Protein AF-B4QDC9-F1 (afdb_monomer_lite)

Secondary structure (DSSP, 8-state):
-HHHHHHHHHHHHHHT--HHHHHHHHHHHHHHHHHH--HHHHHHHHHHHHH-S-HHHHHHHHHHHHH-HHHHHHHHTTHHHHHHHHHTTT-HHHHHHHHHHHHHTT-HHHHHHHHHHHHHHHHHTT-HHHHHHHHHHHHHTT-PPPHHHHHHHHHHHHHHS----SSS-----PPPPP-PPP-

pLDDT: mean 87.15, std 17.13, range [37.38, 98.5]

Organism: Drosophila simulans (NCBI:txid7240)

Structure (mmCIF, N/CA/C/O backbone):
data_AF-B4QDC9-F1
#
_entry.id   AF-B4QDC9-F1
#
loop_
_atom_site.group_PDB
_atom_site.id
_atom_site.type_symbol
_atom_site.label_atom_id
_atom_site.label_alt_id
_atom_site.label_comp_id
_atom_site.label_asym_id
_atom_site.label_entity_id
_atom_site.label_seq_id
_atom_site.pdbx_PDB_ins_code
_atom_site.Cartn_x
_atom_site.Cartn_y
_atom_site.Cartn_z
_atom_site.occupancy
_atom_site.B_iso_or_equiv
_atom_site.auth_seq_id
_atom_site.auth_comp_id
_atom_site.auth_asym_id
_atom_site.auth_atom_id
_atom_site.pdbx_PDB_model_num
ATOM 1 N N . MET A 1 1 ? -0.112 -13.241 23.078 1.00 61.62 1 MET A N 1
ATOM 2 C CA . MET A 1 1 ? -1.441 -13.879 22.950 1.00 61.62 1 MET A CA 1
ATOM 3 C C . MET A 1 1 ? -2.531 -12.883 22.563 1.00 61.62 1 MET A C 1
ATOM 5 O O . MET A 1 1 ? -3.035 -13.017 21.460 1.00 61.62 1 MET A O 1
ATOM 9 N N . ALA A 1 2 ? -2.840 -11.860 23.373 1.00 73.00 2 ALA A N 1
ATOM 10 C CA . ALA A 1 2 ? -3.956 -10.931 23.105 1.00 73.00 2 ALA A CA 1
ATOM 11 C C . ALA A 1 2 ? -3.891 -10.218 21.736 1.00 73.00 2 ALA A C 1
ATOM 13 O O . ALA A 1 2 ? -4.863 -10.207 20.990 1.00 73.00 2 ALA A O 1
ATOM 14 N N . ARG A 1 3 ? -2.713 -9.708 21.350 1.00 79.25 3 ARG A N 1
ATOM 15 C CA . ARG A 1 3 ? -2.493 -9.056 20.045 1.00 79.25 3 ARG A CA 1
ATOM 16 C C . ARG A 1 3 ? -2.729 -9.971 18.839 1.00 79.25 3 ARG A C 1
ATOM 18 O O . ARG A 1 3 ? -3.220 -9.517 17.812 1.00 79.25 3 ARG A O 1
ATOM 25 N N . THR A 1 4 ? -2.367 -11.248 18.955 1.00 78.19 4 THR A N 1
ATOM 26 C CA . THR A 1 4 ? -2.586 -12.238 17.891 1.00 78.19 4 THR A CA 1
ATOM 27 C C . THR A 1 4 ? -4.067 -12.570 17.777 1.00 78.19 4 THR A C 1
ATOM 29 O O . THR A 1 4 ? -4.597 -12.535 16.676 1.00 78.19 4 THR A O 1
ATOM 32 N N . ALA A 1 5 ? -4.738 -12.794 18.911 1.00 77.50 5 ALA A N 1
ATOM 33 C CA . ALA A 1 5 ? -6.174 -13.052 18.942 1.00 77.50 5 ALA A CA 1
ATOM 34 C C . ALA A 1 5 ? -6.974 -11.886 18.338 1.00 77.50 5 ALA A C 1
ATOM 36 O O . ALA A 1 5 ? -7.816 -12.110 17.478 1.00 77.50 5 ALA A O 1
ATOM 37 N N . PHE A 1 6 ? -6.654 -10.639 18.702 1.00 81.38 6 PHE A N 1
ATOM 38 C CA . PHE A 1 6 ? -7.339 -9.468 18.148 1.00 81.38 6 PHE A CA 1
ATOM 39 C C . PHE A 1 6 ? -7.155 -9.337 16.631 1.00 81.38 6 PHE A C 1
ATOM 41 O O . PHE A 1 6 ? -8.097 -8.996 15.918 1.00 81.38 6 PHE A O 1
ATOM 48 N N . ARG A 1 7 ? -5.952 -9.635 16.122 1.00 82.00 7 ARG A N 1
ATOM 49 C CA . ARG A 1 7 ? -5.698 -9.652 14.678 1.00 82.00 7 ARG A CA 1
ATOM 50 C C . ARG A 1 7 ? -6.583 -10.679 13.974 1.00 82.00 7 ARG A C 1
ATOM 52 O O . ARG A 1 7 ? -7.225 -10.317 12.997 1.00 82.00 7 ARG A O 1
ATOM 59 N N . THR A 1 8 ? -6.630 -11.911 14.480 1.00 80.75 8 THR A N 1
ATOM 60 C CA . THR A 1 8 ? -7.455 -12.986 13.908 1.00 80.75 8 THR A CA 1
ATOM 61 C C . THR A 1 8 ? -8.936 -12.624 13.936 1.00 80.75 8 THR A C 1
ATOM 63 O O . THR A 1 8 ? -9.600 -12.725 12.914 1.00 80.75 8 THR A O 1
ATOM 66 N N . ILE A 1 9 ? -9.428 -12.090 15.059 1.00 80.19 9 ILE A N 1
ATOM 67 C CA . ILE A 1 9 ? -10.814 -11.618 15.164 1.00 80.19 9 ILE A CA 1
ATOM 68 C C . ILE A 1 9 ? -11.078 -10.529 14.128 1.00 80.19 9 ILE A C 1
ATOM 70 O O . ILE A 1 9 ? -12.074 -10.607 13.422 1.00 80.19 9 ILE A O 1
ATOM 74 N N . SER A 1 10 ? -10.188 -9.543 13.989 1.00 76.19 10 SER A N 1
ATOM 75 C CA . SER A 1 10 ? -10.358 -8.464 13.006 1.00 76.19 10 SER A CA 1
ATOM 76 C C . SER A 1 10 ? -10.432 -9.004 11.575 1.00 76.19 10 SER A C 1
ATOM 78 O O . SER A 1 10 ? -11.280 -8.572 10.802 1.00 76.19 10 SER A O 1
ATOM 80 N N . GLU A 1 11 ? -9.571 -9.964 11.233 1.00 81.38 11 GLU A N 1
ATOM 81 C CA . GLU A 1 11 ? -9.550 -10.629 9.924 1.00 81.38 11 GLU A CA 1
ATOM 82 C C . GLU A 1 11 ? -10.861 -11.374 9.639 1.00 81.38 11 GLU A C 1
ATOM 84 O O . GLU A 1 11 ? -11.482 -11.156 8.599 1.00 81.38 11 GLU A O 1
ATOM 89 N N . GLU A 1 12 ? -11.321 -12.205 10.575 1.00 79.88 12 GLU A N 1
ATOM 90 C CA . GLU A 1 12 ? -12.558 -12.986 10.434 1.00 79.88 12 GLU A CA 1
ATOM 91 C C . GLU A 1 12 ? -13.808 -12.101 10.400 1.00 79.88 12 GLU A C 1
ATOM 93 O O . GLU A 1 12 ? -14.746 -12.349 9.645 1.00 79.88 12 GLU A O 1
ATOM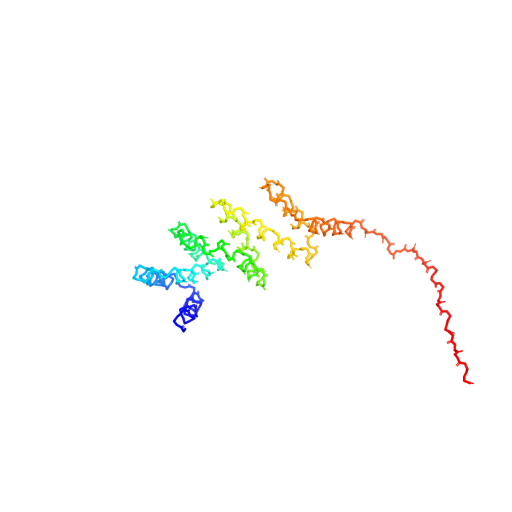 98 N N . THR A 1 13 ? -13.806 -11.043 11.204 1.00 76.81 13 THR A N 1
ATOM 99 C CA . THR A 1 13 ? -14.917 -10.100 11.351 1.00 76.81 13 THR A CA 1
ATOM 100 C C . THR A 1 13 ? -15.113 -9.288 10.073 1.00 76.81 13 THR A C 1
ATOM 102 O O . THR A 1 13 ? -16.231 -9.158 9.577 1.00 76.81 13 THR A O 1
ATOM 105 N N . LEU A 1 14 ? -14.023 -8.799 9.477 1.00 76.06 14 LEU A N 1
ATOM 106 C CA . LEU A 1 14 ? -14.085 -8.029 8.233 1.00 76.06 14 LEU A CA 1
ATOM 107 C C . LEU A 1 14 ? -14.362 -8.910 7.010 1.00 76.06 14 LEU A C 1
ATOM 109 O O . LEU A 1 14 ? -14.988 -8.452 6.055 1.00 76.06 14 LEU A O 1
ATOM 113 N N . ALA A 1 15 ? -14.021 -10.202 7.060 1.00 78.06 15 ALA A N 1
ATOM 114 C CA . ALA A 1 15 ? -14.413 -11.153 6.021 1.00 78.06 15 ALA A CA 1
ATOM 115 C C . ALA A 1 15 ? -15.943 -11.294 5.873 1.00 78.06 15 ALA A C 1
ATOM 117 O O . ALA A 1 15 ? -16.415 -11.663 4.797 1.00 78.06 15 ALA A O 1
ATOM 118 N N . GLN A 1 16 ? -16.725 -10.961 6.910 1.00 74.94 16 GLN A N 1
ATOM 119 C CA . GLN A 1 16 ? -18.193 -10.976 6.860 1.00 74.94 16 GLN A CA 1
ATOM 120 C C . GLN A 1 16 ? -18.789 -9.828 6.029 1.00 74.94 16 GLN A C 1
ATOM 122 O O . GLN A 1 16 ? -19.976 -9.879 5.713 1.00 74.94 16 GLN A O 1
ATOM 127 N N . LYS A 1 17 ? -17.989 -8.811 5.663 1.00 76.38 17 LYS A N 1
ATOM 128 C CA . LYS A 1 17 ? -18.397 -7.667 4.821 1.00 76.38 17 LYS A CA 1
ATOM 129 C C . LYS A 1 17 ? -19.666 -6.960 5.317 1.00 76.38 17 LYS A C 1
ATOM 131 O O . LYS A 1 17 ? -20.533 -6.573 4.536 1.00 76.38 17 LYS A O 1
ATOM 136 N N . SER A 1 18 ? -19.788 -6.816 6.634 1.00 82.69 18 SER A N 1
ATOM 137 C CA . SER A 1 18 ? -20.912 -6.140 7.279 1.00 82.69 18 SER A CA 1
ATOM 138 C C . SER A 1 18 ? -20.461 -4.801 7.851 1.00 82.69 18 SER A C 1
ATOM 140 O O . SER A 1 18 ? -19.572 -4.741 8.700 1.00 82.69 18 SER A O 1
ATOM 142 N N . GLU A 1 19 ? -21.101 -3.721 7.405 1.00 82.12 19 GLU A N 1
ATOM 143 C CA . GLU A 1 19 ? -20.792 -2.364 7.863 1.00 82.12 19 GLU A CA 1
ATOM 144 C C . GLU A 1 19 ? -21.062 -2.194 9.363 1.00 82.12 19 GLU A C 1
ATOM 146 O O . GLU A 1 19 ? -20.229 -1.651 10.082 1.00 82.12 19 GLU A O 1
ATOM 151 N N . ALA A 1 20 ? -22.174 -2.735 9.869 1.00 86.38 20 ALA A N 1
ATOM 152 C CA . ALA A 1 20 ? -22.485 -2.696 11.299 1.00 86.38 20 ALA A CA 1
ATOM 153 C C . ALA A 1 20 ? -21.386 -3.374 12.135 1.00 86.38 20 ALA A C 1
ATOM 155 O O . ALA A 1 20 ? -20.991 -2.883 13.191 1.00 86.38 20 ALA A O 1
ATOM 156 N N . VAL A 1 21 ? -20.856 -4.482 11.621 1.00 85.06 21 VAL A N 1
ATOM 157 C CA . VAL A 1 21 ? -19.787 -5.246 12.261 1.00 85.06 21 VAL A CA 1
ATOM 158 C C . VAL A 1 21 ? -18.459 -4.474 12.235 1.00 85.06 21 VAL A C 1
ATOM 160 O O . VAL A 1 21 ? -17.757 -4.435 13.247 1.00 85.06 21 VAL A O 1
ATOM 163 N N . LEU A 1 22 ? -18.139 -3.796 11.127 1.00 87.56 22 LEU A N 1
ATOM 164 C CA . LEU A 1 22 ? -16.994 -2.884 11.033 1.00 87.56 22 LEU A CA 1
ATOM 165 C C . LEU A 1 22 ? -17.103 -1.734 12.046 1.00 87.56 22 LEU A C 1
ATOM 167 O O . LEU A 1 22 ? -16.130 -1.449 12.745 1.00 87.56 22 LEU A O 1
ATOM 171 N N . VAL A 1 23 ? -18.274 -1.101 12.160 1.00 89.44 23 VAL A N 1
ATOM 172 C CA . VAL A 1 23 ? -18.515 -0.014 13.123 1.00 89.44 23 VAL A CA 1
ATOM 173 C C . VAL A 1 23 ? -18.260 -0.495 14.552 1.00 89.44 23 VAL A C 1
ATOM 175 O O . VAL A 1 23 ? -17.484 0.131 1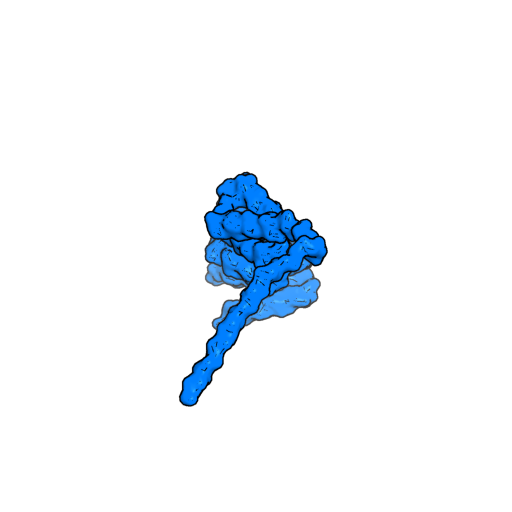5.275 1.00 89.44 23 VAL A O 1
ATOM 178 N N . SER A 1 24 ? -18.818 -1.645 14.942 1.00 90.06 24 SER A N 1
ATOM 179 C CA . SER A 1 24 ? -18.570 -2.221 16.270 1.00 90.06 24 SER A CA 1
ATOM 180 C C . SER A 1 24 ? -17.091 -2.547 16.502 1.00 90.06 24 SER A C 1
ATOM 182 O O . SER A 1 24 ? -16.555 -2.268 17.576 1.00 90.06 24 SER A O 1
ATOM 184 N N . LEU A 1 25 ? -16.392 -3.095 15.502 1.00 90.56 25 LEU A N 1
ATOM 185 C CA . LEU A 1 25 ? -14.962 -3.395 15.612 1.00 90.56 25 LEU A CA 1
ATOM 186 C C . LEU A 1 25 ? -14.121 -2.121 15.792 1.00 90.56 25 LEU A C 1
ATOM 188 O O . LEU A 1 25 ? -13.198 -2.100 16.611 1.00 90.56 25 LEU A O 1
ATOM 192 N N . LEU A 1 26 ? -14.446 -1.051 15.061 1.00 92.88 26 LEU A N 1
ATOM 193 C CA . LEU A 1 26 ? -13.798 0.253 15.198 1.00 92.88 26 LEU A CA 1
ATOM 194 C C . LEU A 1 26 ? -14.013 0.838 16.594 1.00 92.88 26 LEU A C 1
ATOM 196 O O . LEU A 1 26 ? -13.060 1.332 17.196 1.00 92.88 26 LEU A O 1
ATOM 200 N N . GLU A 1 27 ? -15.230 0.770 17.131 1.00 93.81 27 GLU A N 1
ATOM 201 C CA . GLU A 1 27 ? -15.533 1.238 18.487 1.00 93.81 27 GLU A CA 1
ATOM 202 C C . GLU A 1 27 ? -14.720 0.489 19.544 1.00 93.81 27 GLU A C 1
ATOM 204 O O . GLU A 1 27 ? -14.091 1.124 20.394 1.00 93.81 27 GLU A O 1
ATOM 209 N N . VAL A 1 28 ? -14.647 -0.841 19.443 1.00 92.75 28 VAL A N 1
ATOM 210 C CA . VAL A 1 28 ? -13.836 -1.673 20.343 1.00 92.75 28 VAL A CA 1
ATOM 211 C C . VAL A 1 28 ? -12.354 -1.315 20.232 1.00 92.75 28 VAL A C 1
ATOM 213 O O . VAL A 1 28 ? -11.694 -1.094 21.248 1.00 92.75 28 VAL A O 1
ATOM 216 N N . ALA A 1 29 ? -11.817 -1.192 19.015 1.00 94.19 29 ALA A N 1
ATOM 217 C CA . ALA A 1 29 ? -10.417 -0.824 18.810 1.00 94.19 29 ALA A CA 1
ATOM 218 C C . ALA A 1 29 ? -10.093 0.560 19.394 1.00 94.19 29 ALA A C 1
ATOM 220 O O . ALA A 1 29 ? -9.062 0.739 20.050 1.00 94.19 29 ALA A O 1
ATOM 221 N N . ARG A 1 30 ? -10.993 1.533 19.201 1.00 94.50 30 ARG A N 1
ATOM 222 C CA . ARG A 1 30 ? -10.872 2.888 19.754 1.00 94.50 30 ARG A CA 1
ATOM 223 C C . ARG A 1 30 ? -10.951 2.883 21.279 1.00 94.50 30 ARG A C 1
ATOM 225 O O . ARG A 1 30 ? -10.173 3.594 21.910 1.00 94.50 30 ARG A O 1
ATOM 232 N N . ALA A 1 31 ? -11.849 2.098 21.873 1.00 94.38 31 ALA A N 1
ATOM 233 C CA . ALA A 1 31 ? -11.971 1.967 23.323 1.00 94.38 31 ALA A CA 1
ATOM 234 C C . ALA A 1 31 ? -10.689 1.388 23.939 1.00 94.38 31 ALA A C 1
ATOM 236 O O . ALA A 1 31 ? -10.100 2.014 24.820 1.00 94.38 31 ALA A O 1
ATOM 237 N N . ILE A 1 32 ? -10.186 0.277 23.388 1.00 92.88 32 ILE A N 1
ATOM 238 C CA . ILE A 1 32 ? -8.942 -0.357 23.846 1.00 92.88 32 ILE A CA 1
ATOM 239 C C . ILE A 1 32 ? -7.759 0.609 23.721 1.00 92.88 32 ILE A C 1
ATOM 241 O O . ILE A 1 32 ? -6.958 0.734 24.646 1.00 92.88 32 ILE A O 1
ATOM 245 N N . HIS A 1 33 ? -7.646 1.335 22.605 1.00 94.88 33 HIS A N 1
ATOM 246 C CA . HIS A 1 33 ? -6.584 2.325 22.443 1.00 94.88 33 HIS A CA 1
ATOM 247 C C . HIS A 1 33 ? -6.713 3.489 23.440 1.00 94.88 33 HIS A C 1
ATOM 249 O O . HIS A 1 33 ? -5.707 3.943 23.979 1.00 94.88 33 HIS A O 1
ATOM 255 N N . ARG A 1 34 ? -7.925 3.972 23.737 1.00 94.81 34 ARG A N 1
ATOM 256 C CA . ARG A 1 34 ? -8.124 5.045 24.729 1.00 94.81 34 ARG A CA 1
ATOM 257 C C . ARG A 1 34 ? -7.698 4.616 26.129 1.00 94.81 34 ARG A C 1
ATOM 259 O O . ARG A 1 34 ? -7.032 5.401 26.803 1.00 94.81 34 ARG A O 1
ATOM 266 N N . GLU A 1 35 ? -8.064 3.402 26.525 1.00 95.69 35 GLU A N 1
ATOM 267 C CA . GLU A 1 35 ? -7.817 2.862 27.863 1.00 95.69 35 GLU A CA 1
ATOM 268 C C . GLU A 1 35 ? -6.360 2.427 28.059 1.00 95.69 35 GLU A C 1
ATOM 270 O O . GLU A 1 35 ? -5.739 2.759 29.066 1.00 95.69 35 GLU A O 1
ATOM 275 N N . HIS A 1 36 ? -5.778 1.746 27.070 1.00 93.38 36 HIS A N 1
ATOM 276 C CA . HIS A 1 36 ? -4.458 1.121 27.199 1.00 93.38 36 HIS A CA 1
ATOM 277 C C . HIS A 1 36 ? -3.350 1.802 26.394 1.00 93.38 36 HIS A C 1
ATOM 279 O O . HIS A 1 36 ? -2.202 1.364 26.457 1.00 93.38 36 HIS A O 1
ATOM 285 N N . LYS A 1 37 ? -3.671 2.840 25.611 1.00 93.06 37 LYS A N 1
ATOM 286 C CA . LYS A 1 37 ? -2.735 3.523 24.697 1.00 93.06 37 LYS A CA 1
ATOM 287 C C . LYS A 1 37 ? -2.041 2.570 23.715 1.00 93.06 37 LYS A C 1
ATOM 289 O O . LYS A 1 37 ? -0.945 2.844 23.239 1.00 93.06 37 LYS A O 1
ATOM 294 N N . ASP A 1 38 ? -2.686 1.450 23.373 1.00 92.00 38 ASP A N 1
ATOM 295 C CA . ASP A 1 38 ? -2.129 0.469 22.437 1.00 92.00 38 ASP A CA 1
ATOM 296 C C . ASP A 1 38 ? -2.590 0.753 21.001 1.00 92.00 38 ASP A C 1
ATOM 298 O O . ASP A 1 38 ? -3.643 0.291 20.558 1.00 92.00 38 ASP A O 1
ATOM 302 N N . ILE A 1 39 ? -1.797 1.524 20.250 1.00 95.25 39 ILE A N 1
ATOM 303 C CA . ILE A 1 39 ? -2.077 1.836 18.836 1.00 95.25 39 ILE A CA 1
ATOM 304 C C . ILE A 1 39 ? -2.100 0.590 17.936 1.00 95.25 39 ILE A C 1
ATOM 306 O O . ILE A 1 39 ? -2.695 0.599 16.860 1.00 95.25 39 ILE A O 1
ATOM 310 N N . PHE A 1 40 ? -1.494 -0.519 18.373 1.00 92.69 40 PHE A N 1
ATOM 311 C CA . PHE A 1 40 ? -1.441 -1.752 17.591 1.00 92.69 40 PHE A CA 1
ATOM 312 C C . PHE A 1 40 ? -2.835 -2.293 17.243 1.00 92.69 40 PHE A C 1
ATOM 314 O O . PHE A 1 40 ? -3.023 -2.877 16.176 1.00 92.69 40 PHE A O 1
ATOM 321 N N . VAL A 1 41 ? -3.806 -2.103 18.134 1.00 93.31 41 VAL A N 1
ATOM 322 C CA . VAL A 1 41 ? -5.183 -2.582 17.960 1.00 93.31 41 VAL A CA 1
ATOM 323 C C . VAL A 1 41 ? -5.857 -1.830 16.812 1.00 93.31 41 VAL A C 1
ATOM 325 O O . VAL A 1 41 ? -6.394 -2.452 15.897 1.00 93.31 41 VAL A O 1
ATOM 328 N N . VAL A 1 42 ? -5.705 -0.504 16.782 1.00 96.38 42 VAL A N 1
ATOM 329 C CA . VAL A 1 42 ? -6.147 0.342 15.664 1.00 96.38 42 VAL A CA 1
ATOM 330 C C . VAL A 1 42 ? -5.406 -0.022 14.378 1.00 96.38 42 VAL A C 1
ATOM 332 O O . VAL A 1 42 ? -6.032 -0.164 13.333 1.00 96.38 42 VAL A O 1
ATOM 335 N N . ALA A 1 43 ? -4.092 -0.256 14.449 1.00 95.75 43 ALA A N 1
ATOM 336 C CA . ALA A 1 43 ? -3.295 -0.654 13.290 1.00 95.75 43 ALA A CA 1
ATOM 337 C C . ALA A 1 43 ? -3.733 -2.002 12.687 1.00 95.75 43 ALA A C 1
ATOM 339 O O . ALA A 1 43 ? -3.619 -2.197 11.477 1.00 95.75 43 ALA A O 1
ATOM 340 N N . CYS A 1 44 ? -4.239 -2.934 13.505 1.00 93.19 44 CYS A N 1
ATOM 341 C CA . CYS A 1 44 ? -4.789 -4.197 13.013 1.00 93.19 44 CYS A CA 1
ATOM 342 C C . CYS A 1 44 ? -6.053 -3.967 12.189 1.00 93.19 44 CYS A C 1
ATOM 344 O O . CYS A 1 44 ? -6.120 -4.464 11.068 1.00 93.19 44 CYS A O 1
ATOM 346 N N . VAL A 1 45 ? -7.005 -3.189 12.714 1.00 95.06 45 VAL A N 1
ATOM 347 C CA . VAL A 1 45 ? -8.234 -2.850 11.983 1.00 95.06 45 VAL A CA 1
ATOM 348 C C . VAL A 1 45 ? -7.888 -2.077 10.714 1.00 95.06 45 VAL A C 1
ATOM 350 O O . VAL A 1 45 ? -8.287 -2.485 9.628 1.00 95.06 45 VAL A O 1
ATOM 353 N N . TRP A 1 46 ? -7.045 -1.045 10.830 1.00 97.19 46 TRP A N 1
ATOM 354 C CA . TRP A 1 46 ? -6.573 -0.258 9.692 1.00 97.19 46 TRP A CA 1
ATOM 355 C C . TRP A 1 46 ? -5.999 -1.139 8.588 1.00 97.19 46 TRP A C 1
ATOM 357 O O . TRP A 1 46 ? -6.424 -1.017 7.449 1.00 97.19 46 TRP A O 1
ATOM 367 N N . LYS A 1 47 ? -5.077 -2.060 8.904 1.00 95.12 47 LYS A N 1
ATOM 368 C CA . LYS A 1 47 ? -4.427 -2.889 7.880 1.00 95.12 47 LYS A CA 1
ATOM 369 C C . LYS A 1 47 ? -5.438 -3.732 7.102 1.00 95.12 47 LYS A C 1
ATOM 371 O O . LYS A 1 47 ? -5.285 -3.880 5.892 1.00 95.12 47 LYS A O 1
ATOM 376 N N . GLN A 1 48 ? -6.425 -4.307 7.787 1.00 91.88 48 GLN A N 1
ATOM 377 C CA . GLN A 1 48 ? -7.438 -5.133 7.133 1.00 91.88 48 GLN A CA 1
ATOM 378 C C . GLN A 1 48 ? -8.367 -4.287 6.267 1.00 91.88 48 GLN A C 1
ATOM 380 O O . GLN A 1 48 ? -8.567 -4.610 5.100 1.00 91.88 48 GLN A O 1
ATOM 385 N N . CYS A 1 49 ? -8.849 -3.165 6.804 1.00 94.50 49 CYS A N 1
ATOM 386 C CA . CYS A 1 49 ? -9.687 -2.239 6.057 1.00 94.50 49 CYS A CA 1
ATOM 387 C C . CYS A 1 49 ? -8.952 -1.667 4.833 1.00 94.50 49 CYS A C 1
ATOM 389 O O . CYS A 1 49 ? -9.500 -1.591 3.740 1.00 94.50 49 CYS A O 1
ATOM 391 N N . PHE A 1 50 ? -7.674 -1.323 4.997 1.00 96.25 50 PHE A N 1
ATOM 392 C CA . PHE A 1 50 ? -6.837 -0.764 3.942 1.00 96.25 50 PHE A CA 1
ATOM 393 C C . PHE A 1 50 ? -6.584 -1.768 2.813 1.00 96.25 50 PHE A C 1
ATOM 395 O O . PHE A 1 50 ? -6.581 -1.397 1.643 1.00 96.25 50 PHE A O 1
ATOM 402 N N . ALA A 1 51 ? -6.385 -3.044 3.148 1.00 92.69 51 ALA A N 1
ATOM 403 C CA . ALA A 1 51 ? -6.164 -4.104 2.167 1.00 92.69 51 ALA A CA 1
ATOM 404 C C . ALA A 1 51 ? -7.440 -4.532 1.420 1.00 92.69 51 ALA A C 1
ATOM 406 O O . ALA A 1 51 ? -7.337 -5.295 0.461 1.00 92.69 51 ALA A O 1
ATOM 407 N N . SER A 1 52 ? -8.613 -4.097 1.885 1.00 91.50 52 SER A N 1
ATOM 408 C CA . SER A 1 52 ? -9.911 -4.463 1.324 1.00 91.50 52 SER A CA 1
ATOM 409 C C . SER A 1 52 ? -10.203 -3.715 0.022 1.00 91.50 52 SER A C 1
ATOM 411 O O . SER A 1 52 ? -9.786 -2.570 -0.169 1.00 91.50 52 SER A O 1
ATOM 413 N N . ASP A 1 53 ? -10.984 -4.355 -0.845 1.00 89.50 53 ASP A N 1
ATOM 414 C CA . ASP A 1 53 ? -11.532 -3.755 -2.068 1.00 89.50 53 ASP A CA 1
ATOM 415 C C . ASP A 1 53 ? -12.882 -3.057 -1.810 1.00 89.50 53 ASP A C 1
ATOM 417 O O . ASP A 1 53 ? -13.471 -2.462 -2.712 1.00 89.50 53 ASP A O 1
ATOM 421 N N . TRP A 1 54 ? -13.423 -3.157 -0.589 1.00 90.06 54 TRP A N 1
ATOM 422 C CA . TRP A 1 54 ? -14.704 -2.550 -0.232 1.00 90.06 54 TRP A CA 1
ATOM 423 C C . TRP A 1 54 ? -14.562 -1.071 0.116 1.00 90.06 54 TRP A C 1
ATOM 425 O O . TRP A 1 54 ? -13.748 -0.680 0.949 1.00 90.06 54 TRP A O 1
ATOM 435 N N . PHE A 1 55 ? -15.434 -0.250 -0.468 1.00 89.19 55 PHE A N 1
ATOM 436 C CA . PHE A 1 55 ? -15.405 1.201 -0.288 1.00 89.19 55 PHE A CA 1
ATOM 437 C C . PHE A 1 55 ? -15.531 1.633 1.181 1.00 89.19 55 PHE A C 1
ATOM 439 O O . PHE A 1 55 ? -14.766 2.481 1.635 1.00 89.19 55 PHE A O 1
ATOM 446 N N . CYS A 1 56 ? -16.459 1.043 1.946 1.00 90.62 56 CYS A N 1
ATOM 447 C CA . CYS A 1 56 ? -16.654 1.400 3.357 1.00 90.62 56 CYS A CA 1
ATOM 448 C C . CYS A 1 56 ? -15.414 1.085 4.209 1.00 90.62 56 CYS A C 1
ATOM 450 O O . CYS A 1 56 ? -15.050 1.865 5.094 1.00 90.62 56 CYS A O 1
ATOM 452 N N . ASP A 1 57 ? -14.735 -0.020 3.898 1.00 93.00 57 ASP A N 1
ATOM 453 C CA . ASP A 1 57 ? -13.493 -0.413 4.557 1.00 93.00 57 ASP A CA 1
ATOM 454 C C . ASP A 1 57 ? -12.384 0.590 4.226 1.00 93.00 57 ASP A C 1
ATOM 456 O O . ASP A 1 57 ? -11.757 1.142 5.130 1.00 93.00 57 ASP A O 1
ATOM 460 N N . GLN A 1 58 ? -12.185 0.896 2.942 1.00 93.75 58 GLN A N 1
ATOM 461 C CA . GLN A 1 58 ? -11.171 1.853 2.496 1.00 93.75 58 GLN A CA 1
ATOM 462 C C . GLN A 1 58 ? -11.392 3.241 3.104 1.00 93.75 58 GLN A C 1
ATOM 464 O O . GLN A 1 58 ? -10.449 3.839 3.618 1.00 93.75 58 GLN A O 1
ATOM 469 N N . LYS A 1 59 ? -12.642 3.719 3.136 1.00 94.50 59 LYS A N 1
ATOM 470 C CA . LYS A 1 59 ? -13.001 4.986 3.782 1.00 94.50 59 LYS A CA 1
ATOM 471 C C . LYS A 1 59 ? -12.638 4.979 5.268 1.00 94.50 59 LYS A C 1
ATOM 473 O O . LYS A 1 59 ? -11.988 5.904 5.748 1.00 94.50 59 LYS A O 1
ATOM 478 N N . SER A 1 60 ? -12.989 3.909 5.978 1.00 95.50 60 SER A N 1
ATOM 479 C CA . SER A 1 60 ? -12.655 3.755 7.398 1.00 95.50 60 SER A CA 1
ATOM 480 C C . SER A 1 60 ? -11.143 3.693 7.631 1.00 95.50 60 SER A C 1
ATOM 482 O O . SER A 1 60 ? -10.642 4.225 8.621 1.00 95.50 60 SER A O 1
ATOM 484 N N . ALA A 1 61 ? -10.394 3.061 6.723 1.00 96.88 61 ALA A N 1
ATOM 485 C CA . ALA A 1 61 ? -8.939 3.019 6.789 1.00 96.88 61 ALA A CA 1
ATOM 486 C C . ALA A 1 61 ? -8.324 4.416 6.634 1.00 96.88 61 ALA A C 1
ATOM 488 O O . ALA A 1 61 ? -7.440 4.764 7.418 1.00 96.88 61 ALA A O 1
ATOM 489 N N . SER A 1 62 ? -8.806 5.225 5.687 1.00 96.38 62 SER A N 1
ATOM 490 C CA . SER A 1 62 ? -8.361 6.614 5.523 1.00 96.38 62 SER A CA 1
ATOM 491 C C . SER A 1 62 ? -8.667 7.451 6.765 1.00 96.38 62 SER A C 1
ATOM 493 O O . SER A 1 62 ? -7.766 8.085 7.304 1.00 96.38 62 SER A O 1
ATOM 495 N N . GLU A 1 63 ? -9.887 7.359 7.306 1.00 96.62 63 GLU A N 1
ATOM 496 C CA . GLU A 1 63 ? -10.271 8.074 8.533 1.00 96.62 63 GLU A CA 1
ATOM 497 C C . GLU A 1 63 ? -9.383 7.698 9.731 1.00 96.62 63 GLU A C 1
ATOM 499 O O . GLU A 1 63 ? -8.954 8.564 10.496 1.00 96.62 63 GLU A O 1
ATOM 504 N N . LEU A 1 64 ? -9.072 6.407 9.906 1.00 97.12 64 LEU A N 1
ATOM 505 C CA . LEU A 1 64 ? -8.142 5.963 10.948 1.00 97.12 64 LEU A CA 1
ATOM 506 C C . LEU A 1 64 ? -6.732 6.520 10.725 1.00 97.12 64 LEU A C 1
ATOM 508 O O . LEU A 1 64 ? -6.087 6.946 11.685 1.00 97.12 64 LEU A O 1
ATOM 512 N N . PHE A 1 65 ? -6.248 6.495 9.484 1.00 97.62 65 PHE A N 1
ATOM 513 C CA . PHE A 1 65 ? -4.909 6.964 9.142 1.00 97.62 65 PHE A CA 1
ATOM 514 C C . PHE A 1 65 ? -4.753 8.462 9.404 1.00 97.62 65 PHE A C 1
ATOM 516 O O . PHE A 1 65 ? -3.788 8.871 10.045 1.00 97.62 65 PHE A O 1
ATOM 523 N N . GLU A 1 66 ? -5.734 9.268 9.003 1.00 96.62 66 GLU A N 1
ATOM 524 C CA . GLU A 1 66 ? -5.754 10.715 9.232 1.00 96.62 66 GLU A CA 1
ATOM 525 C C . GLU A 1 66 ? -5.860 11.065 10.721 1.00 96.62 66 GLU A C 1
ATOM 527 O O . GLU A 1 66 ? -5.192 11.983 11.198 1.00 96.62 66 GLU A O 1
ATOM 532 N N . HIS A 1 67 ? -6.670 10.317 11.475 1.00 96.62 67 HIS A N 1
ATOM 533 C CA . HIS A 1 67 ? -6.938 10.620 12.878 1.00 96.62 67 HIS A CA 1
ATOM 534 C C . HIS A 1 67 ? -5.754 10.316 13.808 1.00 96.62 67 HIS A C 1
ATOM 536 O O . HIS A 1 67 ? -5.520 11.046 14.773 1.00 96.62 67 HIS A O 1
ATOM 542 N N . TYR A 1 68 ? -5.015 9.231 13.559 1.00 97.00 68 TYR A N 1
ATOM 543 C CA . TYR A 1 68 ? -3.987 8.743 14.479 1.00 97.00 68 TYR A CA 1
ATOM 544 C C . TYR A 1 68 ? -2.571 8.986 13.946 1.00 97.00 68 TYR A C 1
ATOM 546 O O . TYR A 1 68 ? -2.033 8.185 13.184 1.00 97.00 68 TYR A O 1
ATOM 554 N N . LYS A 1 69 ? -1.890 10.027 14.443 1.00 96.50 69 LYS A N 1
ATOM 555 C CA . LYS A 1 69 ? -0.476 10.281 14.100 1.00 96.50 69 LYS A CA 1
ATOM 556 C C . LYS A 1 69 ? 0.444 9.100 14.446 1.00 96.50 69 LYS A C 1
ATOM 558 O O . LYS A 1 69 ? 1.304 8.726 13.657 1.00 96.50 69 LYS A O 1
ATOM 563 N N . GLU A 1 70 ? 0.212 8.450 15.587 1.00 97.00 70 GLU A N 1
ATOM 564 C CA . GLU A 1 70 ? 0.955 7.247 15.994 1.00 97.00 70 GLU A CA 1
ATOM 565 C C . GLU A 1 70 ? 0.798 6.089 14.991 1.00 97.00 70 GLU A C 1
ATOM 567 O O . GLU A 1 70 ? 1.719 5.286 14.814 1.00 97.00 70 GLU A O 1
ATOM 572 N N . LEU A 1 71 ? -0.358 5.998 14.320 1.00 97.81 71 LEU A N 1
ATOM 573 C CA . LEU A 1 71 ? -0.581 5.028 13.251 1.00 97.81 71 LEU A CA 1
ATOM 574 C C . LEU A 1 71 ? 0.244 5.397 12.016 1.00 97.81 71 LEU A C 1
ATOM 576 O O . LEU A 1 71 ? 0.921 4.519 11.486 1.00 97.81 71 LEU A O 1
ATOM 580 N N . GLN A 1 72 ? 0.249 6.669 11.604 1.00 98.12 72 GLN A N 1
ATOM 581 C CA . GLN A 1 72 ? 1.066 7.152 10.479 1.00 98.12 72 GLN A CA 1
ATOM 582 C C . GLN A 1 72 ? 2.549 6.817 10.691 1.00 98.12 72 GLN A C 1
ATOM 584 O O . GLN A 1 72 ? 3.182 6.224 9.820 1.00 98.12 72 GLN A O 1
ATOM 589 N N . GLU A 1 73 ? 3.087 7.093 11.881 1.00 97.44 73 GLU A N 1
ATOM 590 C CA . GLU A 1 73 ? 4.479 6.787 12.246 1.00 97.44 73 GLU A CA 1
ATOM 591 C C . GLU A 1 73 ? 4.760 5.274 12.309 1.00 97.44 73 GLU A C 1
ATOM 593 O O . GLU A 1 73 ? 5.859 4.798 12.004 1.00 97.44 73 GLU A O 1
ATOM 598 N N . LEU A 1 74 ? 3.787 4.470 12.749 1.00 97.25 74 LEU A N 1
ATOM 599 C CA . LEU A 1 74 ? 3.916 3.012 12.776 1.00 97.25 74 LEU A CA 1
ATOM 600 C C . LEU A 1 74 ? 3.907 2.409 11.367 1.00 97.25 74 LEU A C 1
ATOM 602 O O . LEU A 1 74 ? 4.672 1.477 11.103 1.00 97.25 74 LEU A O 1
ATOM 606 N N . VAL A 1 75 ? 3.055 2.923 10.483 1.00 97.81 75 VAL A N 1
ATOM 607 C CA . VAL A 1 75 ? 2.942 2.485 9.089 1.00 97.81 75 VAL A CA 1
ATOM 608 C C . VAL A 1 75 ? 4.173 2.906 8.296 1.00 97.81 75 VAL A C 1
ATOM 610 O O . VAL A 1 75 ? 4.741 2.064 7.606 1.00 97.81 75 VAL A O 1
ATOM 613 N N . GLU A 1 76 ? 4.657 4.137 8.472 1.00 97.81 76 GLU A N 1
ATOM 614 C CA . GLU A 1 76 ? 5.888 4.636 7.848 1.00 97.81 76 GLU A CA 1
ATOM 615 C C . GLU A 1 76 ? 7.092 3.751 8.191 1.00 97.81 76 GLU A C 1
ATOM 617 O O . GLU A 1 76 ? 7.767 3.231 7.302 1.00 97.81 76 GLU A O 1
ATOM 622 N N . ARG A 1 77 ? 7.300 3.455 9.483 1.00 97.38 77 ARG A N 1
ATOM 623 C CA . ARG A 1 77 ? 8.372 2.548 9.943 1.00 97.38 77 ARG A CA 1
ATOM 624 C C . ARG A 1 77 ? 8.270 1.135 9.369 1.00 97.38 77 ARG A C 1
ATOM 626 O O . ARG A 1 77 ? 9.245 0.388 9.398 1.00 97.38 77 ARG A O 1
ATOM 633 N N . ARG A 1 78 ? 7.087 0.732 8.900 1.00 96.56 78 ARG A N 1
ATOM 634 C CA . ARG A 1 78 ? 6.813 -0.595 8.335 1.00 96.56 78 ARG A CA 1
ATOM 635 C C . ARG A 1 78 ? 6.534 -0.562 6.834 1.00 96.56 78 ARG A C 1
ATOM 637 O O . ARG A 1 78 ? 6.141 -1.600 6.300 1.00 96.56 78 ARG A O 1
ATOM 644 N N . ALA A 1 79 ? 6.772 0.563 6.159 1.00 97.25 79 ALA A N 1
ATOM 645 C CA . ALA A 1 79 ? 6.405 0.791 4.764 1.00 97.25 79 ALA A CA 1
ATOM 646 C C . ALA A 1 79 ? 6.850 -0.351 3.844 1.00 97.25 79 ALA A C 1
ATOM 648 O O . ALA A 1 79 ? 6.018 -0.983 3.197 1.00 97.25 79 ALA A O 1
ATOM 649 N N . SER A 1 80 ? 8.137 -0.710 3.874 1.00 97.75 80 SER A N 1
ATOM 650 C CA . SER A 1 80 ? 8.693 -1.761 3.013 1.00 97.75 80 SER A CA 1
ATOM 651 C C . SER A 1 80 ? 8.064 -3.134 3.266 1.00 97.75 80 SER A C 1
ATOM 653 O O . SER A 1 80 ? 7.780 -3.876 2.326 1.00 97.75 80 SER A O 1
ATOM 655 N N . SER A 1 81 ? 7.798 -3.470 4.533 1.00 97.56 81 SER A N 1
ATOM 656 C CA . SER A 1 81 ? 7.168 -4.742 4.911 1.00 97.56 81 SER A CA 1
ATOM 657 C C . SER A 1 81 ? 5.699 -4.788 4.491 1.00 97.56 81 SER A C 1
ATOM 659 O O . SER A 1 81 ? 5.241 -5.817 3.993 1.00 97.56 81 SER A O 1
ATOM 661 N N . LEU A 1 82 ? 4.968 -3.685 4.667 1.00 96.75 82 LEU A N 1
ATOM 662 C CA . LEU A 1 82 ? 3.572 -3.571 4.249 1.00 96.75 82 LEU A CA 1
ATOM 663 C C . LEU A 1 82 ? 3.447 -3.643 2.729 1.00 96.75 82 LEU A C 1
ATOM 665 O O . LEU A 1 82 ? 2.713 -4.500 2.239 1.00 96.75 82 LEU A O 1
ATOM 669 N N . CYS A 1 83 ? 4.226 -2.836 2.007 1.00 98.31 83 CYS A N 1
ATOM 670 C CA . CYS A 1 83 ? 4.280 -2.833 0.548 1.00 98.31 83 CYS A CA 1
ATOM 671 C C . CYS A 1 83 ? 4.575 -4.236 0.003 1.00 98.31 83 CYS A C 1
ATOM 673 O O . CYS A 1 83 ? 3.776 -4.787 -0.752 1.00 98.31 83 CYS A O 1
ATOM 675 N N . SER A 1 84 ? 5.637 -4.884 0.496 1.00 98.12 84 SER A N 1
ATOM 676 C CA . SER A 1 84 ? 5.966 -6.267 0.119 1.00 98.12 84 SER A CA 1
ATOM 677 C C . SER A 1 84 ? 4.814 -7.239 0.394 1.00 98.12 84 SER A C 1
ATOM 679 O O . SER A 1 84 ? 4.553 -8.129 -0.411 1.00 98.12 84 SER A O 1
ATOM 681 N N . SER A 1 85 ? 4.092 -7.069 1.508 1.00 96.88 85 SER A N 1
ATOM 682 C CA . SER A 1 85 ? 2.959 -7.939 1.844 1.00 96.88 85 SER A CA 1
ATOM 683 C C . SER A 1 85 ? 1.752 -7.763 0.916 1.00 96.88 85 SER A C 1
ATOM 685 O O . SER A 1 85 ? 1.052 -8.742 0.659 1.00 96.88 85 SER A O 1
ATOM 687 N N . PHE A 1 86 ? 1.521 -6.556 0.391 1.00 97.75 86 PHE A N 1
ATOM 688 C CA . PHE A 1 86 ? 0.475 -6.299 -0.602 1.00 97.75 86 PHE A CA 1
ATOM 689 C C . PHE A 1 86 ? 0.882 -6.813 -1.987 1.00 97.75 86 PHE A C 1
ATOM 691 O O . PHE A 1 86 ? 0.104 -7.527 -2.620 1.00 97.75 86 PHE A O 1
ATOM 698 N N . LEU A 1 87 ? 2.130 -6.574 -2.403 1.00 97.81 87 LEU A N 1
ATOM 699 C CA . LEU A 1 87 ? 2.686 -7.096 -3.657 1.00 97.81 87 LEU A CA 1
ATOM 700 C C . LEU A 1 87 ? 2.676 -8.629 -3.705 1.00 97.81 87 LEU A C 1
ATOM 702 O O . LEU A 1 87 ? 2.291 -9.206 -4.717 1.00 97.81 87 LEU A O 1
ATOM 706 N N . ALA A 1 88 ? 3.016 -9.300 -2.600 1.00 96.94 88 ALA A N 1
ATOM 707 C CA . ALA A 1 88 ? 2.966 -10.762 -2.501 1.00 96.94 88 ALA A CA 1
ATOM 708 C C . ALA A 1 88 ? 1.551 -11.338 -2.695 1.00 96.94 88 ALA A C 1
ATOM 710 O O . ALA A 1 88 ? 1.399 -12.503 -3.055 1.00 96.94 88 ALA A O 1
ATOM 711 N N . ARG A 1 89 ? 0.512 -10.528 -2.462 1.00 95.69 89 ARG A N 1
ATOM 712 C CA . ARG A 1 89 ? -0.898 -10.869 -2.709 1.00 95.69 89 ARG A CA 1
ATOM 713 C C . ARG A 1 89 ? -1.406 -10.338 -4.052 1.00 95.69 89 ARG A C 1
ATOM 715 O O . ARG A 1 89 ? -2.605 -10.385 -4.298 1.00 95.69 89 ARG A O 1
ATOM 722 N N . ASN A 1 90 ? -0.517 -9.819 -4.901 1.00 96.06 90 ASN A N 1
ATOM 723 C CA . ASN A 1 90 ? -0.834 -9.113 -6.145 1.00 96.06 90 ASN A CA 1
ATOM 724 C C . ASN A 1 90 ? -1.787 -7.917 -5.963 1.00 96.06 90 ASN A C 1
ATOM 726 O O . ASN A 1 90 ? -2.431 -7.494 -6.920 1.00 96.06 90 ASN A O 1
ATOM 730 N N . ASN A 1 91 ? -1.863 -7.344 -4.758 1.00 95.88 91 ASN A N 1
ATOM 731 C CA . ASN A 1 91 ? -2.679 -6.167 -4.488 1.00 95.88 91 ASN A CA 1
ATOM 732 C C . ASN A 1 91 ? -1.868 -4.895 -4.779 1.00 95.88 91 ASN A C 1
ATOM 734 O O . ASN A 1 91 ? -1.360 -4.230 -3.877 1.00 95.88 91 ASN A O 1
ATOM 738 N N . VAL A 1 92 ? -1.691 -4.609 -6.071 1.00 96.62 92 VAL A N 1
ATOM 739 C CA . VAL A 1 92 ? -0.962 -3.425 -6.557 1.00 96.62 92 VAL A CA 1
ATOM 740 C C . VAL A 1 92 ? -1.735 -2.135 -6.252 1.00 96.62 92 VAL A C 1
ATOM 742 O O . VAL A 1 92 ? -1.122 -1.118 -5.942 1.00 96.62 92 VAL A O 1
ATOM 745 N N . ASP A 1 93 ? -3.068 -2.190 -6.240 1.00 96.06 93 ASP A N 1
ATOM 746 C CA . ASP A 1 93 ? -3.936 -1.066 -5.864 1.00 96.06 93 ASP A CA 1
ATOM 747 C C . ASP A 1 93 ? -3.650 -0.563 -4.439 1.00 96.06 93 ASP A C 1
ATOM 749 O O . ASP A 1 93 ? -3.397 0.623 -4.230 1.00 96.06 93 ASP A O 1
ATOM 753 N N . ALA A 1 94 ? -3.565 -1.470 -3.460 1.00 96.81 94 ALA A N 1
ATOM 754 C CA . ALA A 1 94 ? -3.200 -1.109 -2.092 1.00 96.81 94 ALA A CA 1
ATOM 755 C C . ALA A 1 94 ? -1.798 -0.482 -2.004 1.00 96.81 94 ALA A C 1
ATOM 757 O O . ALA A 1 94 ? -1.559 0.366 -1.147 1.00 96.81 94 ALA A O 1
ATOM 758 N N . VAL A 1 95 ? -0.862 -0.863 -2.881 1.00 98.12 95 VAL A N 1
ATOM 759 C CA . VAL A 1 95 ? 0.468 -0.234 -2.940 1.00 98.12 95 VAL A CA 1
ATOM 760 C C . VAL A 1 95 ? 0.379 1.190 -3.480 1.00 98.12 95 VAL A C 1
ATOM 762 O O . VAL A 1 95 ? 0.998 2.079 -2.900 1.00 98.12 95 VAL A O 1
ATOM 765 N N . HIS A 1 96 ? -0.412 1.429 -4.528 1.00 97.50 96 HIS A N 1
ATOM 766 C CA . HIS A 1 96 ? -0.653 2.781 -5.036 1.00 97.50 96 HIS A CA 1
ATOM 767 C C . HIS A 1 96 ? -1.301 3.671 -3.975 1.00 97.50 96 HIS A C 1
ATOM 769 O O . HIS A 1 96 ? -0.759 4.731 -3.670 1.00 97.50 96 HIS A O 1
ATOM 775 N N . ARG A 1 97 ? -2.360 3.196 -3.308 1.00 97.25 97 ARG A N 1
ATOM 776 C CA . ARG A 1 97 ? -2.987 3.924 -2.193 1.00 97.25 97 ARG A CA 1
ATOM 777 C C . ARG A 1 97 ? -2.021 4.179 -1.034 1.00 97.25 97 ARG A C 1
ATOM 779 O O . ARG A 1 97 ? -2.112 5.204 -0.365 1.00 97.25 97 ARG A O 1
ATOM 786 N N . LEU A 1 98 ? -1.075 3.269 -0.779 1.00 97.94 98 LEU A N 1
ATOM 787 C CA . LEU A 1 98 ? -0.064 3.453 0.268 1.00 97.94 98 LEU A CA 1
ATOM 788 C C . LEU A 1 98 ? 0.946 4.543 -0.117 1.00 97.94 98 LEU A C 1
ATOM 790 O O . LEU A 1 98 ? 1.319 5.357 0.726 1.00 97.94 98 LEU A O 1
ATOM 794 N N . ILE A 1 99 ? 1.361 4.581 -1.385 1.00 98.06 99 ILE A N 1
ATOM 795 C CA . ILE A 1 99 ? 2.205 5.649 -1.937 1.00 98.06 99 ILE A CA 1
ATOM 796 C C . ILE A 1 99 ? 1.477 6.996 -1.844 1.00 98.06 99 ILE A C 1
ATOM 798 O O . ILE A 1 99 ? 2.060 7.961 -1.356 1.00 98.06 99 ILE A O 1
ATOM 802 N N . GLU A 1 100 ? 0.204 7.057 -2.240 1.00 97.19 100 GLU A N 1
ATOM 803 C CA . GLU A 1 100 ? -0.626 8.264 -2.133 1.00 97.19 100 GLU A CA 1
ATOM 804 C C . GLU A 1 100 ? -0.723 8.764 -0.689 1.00 97.19 100 GLU A C 1
ATOM 806 O O . GLU A 1 100 ? -0.474 9.944 -0.435 1.00 97.19 100 GLU A O 1
ATOM 811 N N . ALA A 1 101 ? -0.993 7.871 0.268 1.00 97.25 101 ALA A N 1
ATOM 812 C CA . ALA A 1 101 ? -1.027 8.216 1.686 1.00 97.25 101 ALA A CA 1
ATOM 813 C C . ALA A 1 101 ? 0.321 8.788 2.164 1.00 97.25 101 ALA A C 1
ATOM 815 O O . ALA A 1 101 ? 0.367 9.819 2.833 1.00 97.25 101 ALA A O 1
ATOM 816 N N . PHE A 1 102 ? 1.447 8.182 1.775 1.00 98.06 102 PHE A N 1
ATOM 817 C CA . PHE A 1 102 ? 2.767 8.709 2.132 1.00 98.06 102 PHE A CA 1
ATOM 818 C C . PHE A 1 102 ? 3.066 10.066 1.499 1.00 98.06 102 PHE A C 1
ATOM 820 O O . PHE A 1 102 ? 3.677 10.915 2.149 1.00 98.06 102 PHE A O 1
ATOM 827 N N . LEU A 1 103 ? 2.617 10.311 0.270 1.00 97.06 103 LEU A N 1
ATOM 828 C CA . LEU A 1 103 ? 2.765 11.613 -0.377 1.00 97.06 103 LEU A CA 1
ATOM 829 C C . LEU A 1 103 ? 1.930 12.691 0.322 1.00 97.06 103 LEU A C 1
ATOM 831 O O . LEU A 1 103 ? 2.464 13.755 0.636 1.00 97.06 103 LEU A O 1
ATOM 835 N N . GLN A 1 104 ? 0.663 12.402 0.635 1.00 96.88 104 GLN A N 1
ATOM 836 C CA . GLN A 1 104 ? -0.237 13.321 1.345 1.00 96.88 104 GLN A CA 1
ATOM 837 C C . GLN A 1 104 ? 0.324 13.743 2.709 1.00 96.88 104 GLN A C 1
ATOM 839 O O . GLN A 1 104 ? 0.216 14.906 3.096 1.00 96.88 104 GLN A O 1
ATOM 844 N N . HIS A 1 105 ? 0.987 12.819 3.406 1.00 96.12 105 HIS A N 1
ATOM 845 C CA . HIS A 1 105 ? 1.580 13.056 4.723 1.00 96.12 105 HIS A CA 1
ATOM 846 C C . HIS A 1 105 ? 3.076 13.424 4.681 1.00 96.12 105 HIS A C 1
ATOM 848 O O . HIS A 1 105 ? 3.723 13.478 5.725 1.00 96.12 105 HIS A O 1
ATOM 854 N N . GLN A 1 106 ? 3.637 13.710 3.499 1.00 96.06 106 GLN A N 1
ATOM 855 C CA . GLN A 1 106 ? 5.042 14.112 3.297 1.00 96.06 106 GLN A CA 1
ATOM 856 C C . GLN A 1 106 ? 6.086 13.078 3.777 1.00 96.06 106 GLN A C 1
ATOM 858 O O . GLN A 1 106 ? 7.248 13.407 4.025 1.00 96.06 106 GLN A O 1
ATOM 863 N N . GLN A 1 107 ? 5.715 11.800 3.844 1.00 96.88 107 GLN A N 1
ATOM 864 C CA . GLN A 1 107 ? 6.564 10.682 4.270 1.00 96.88 107 GLN A CA 1
ATOM 865 C C . GLN A 1 107 ? 7.421 10.165 3.099 1.00 96.88 107 GLN A C 1
ATOM 867 O O . GLN A 1 107 ? 7.293 9.033 2.626 1.00 96.88 107 GLN A O 1
ATOM 872 N N . ARG A 1 108 ? 8.317 11.028 2.596 1.00 96.75 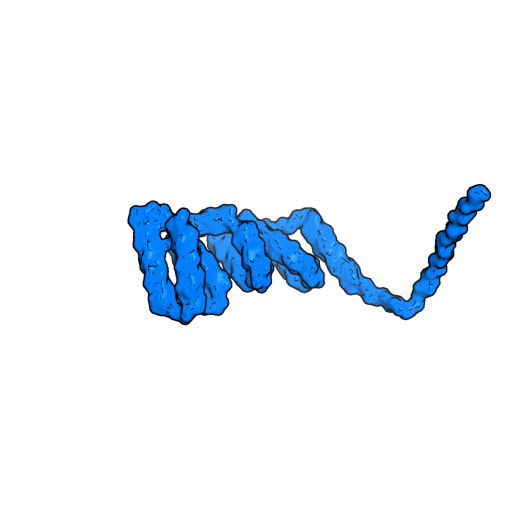108 ARG A N 1
ATOM 873 C CA . ARG A 1 108 ? 9.086 10.811 1.351 1.00 96.75 108 ARG A CA 1
ATOM 874 C C . ARG A 1 108 ? 9.950 9.544 1.363 1.00 96.75 108 ARG A C 1
ATOM 876 O O . ARG A 1 108 ? 10.022 8.851 0.354 1.00 96.75 108 ARG A O 1
ATOM 883 N N . SER A 1 109 ? 10.573 9.212 2.496 1.00 96.56 109 SER A N 1
ATOM 884 C CA . SER A 1 109 ? 11.422 8.014 2.624 1.00 96.56 109 SER A CA 1
ATOM 885 C C . SER A 1 109 ? 10.622 6.714 2.448 1.00 96.56 109 SER A C 1
ATOM 887 O O . SER A 1 109 ? 11.015 5.810 1.703 1.00 96.56 109 SER A O 1
ATOM 889 N N . ALA A 1 110 ? 9.445 6.646 3.075 1.00 97.94 110 ALA A N 1
ATOM 890 C CA . ALA A 1 110 ? 8.531 5.520 2.938 1.00 97.94 110 ALA A CA 1
ATOM 891 C C . ALA A 1 110 ? 7.937 5.423 1.526 1.00 97.94 110 ALA A C 1
ATOM 893 O O . ALA A 1 110 ? 7.854 4.324 0.973 1.00 97.94 110 ALA A O 1
ATOM 894 N N . CYS A 1 111 ? 7.600 6.564 0.916 1.00 98.06 111 CYS A N 1
ATOM 895 C CA . CYS A 1 111 ? 7.166 6.643 -0.478 1.00 98.06 111 CYS A CA 1
ATOM 896 C C . CYS A 1 111 ? 8.230 6.086 -1.437 1.00 98.06 111 CYS A C 1
ATOM 898 O O . CYS A 1 111 ? 7.949 5.158 -2.195 1.00 98.06 111 CYS A O 1
ATOM 900 N N . SER A 1 112 ? 9.469 6.583 -1.352 1.00 97.62 112 SER A N 1
ATOM 901 C CA . SER A 1 112 ? 10.593 6.114 -2.173 1.00 97.62 112 SER A CA 1
ATOM 902 C C . SER A 1 112 ? 10.825 4.608 -2.010 1.00 97.62 112 SER A C 1
ATOM 904 O O . SER A 1 112 ? 10.932 3.887 -3.001 1.00 97.62 112 SER A O 1
ATOM 906 N N . SER A 1 113 ? 10.773 4.100 -0.774 1.00 97.81 113 SER A N 1
ATOM 907 C CA . SER A 1 113 ? 10.889 2.661 -0.504 1.00 97.81 113 SER A CA 1
ATOM 908 C C . SER A 1 113 ? 9.794 1.843 -1.202 1.00 97.81 113 SER A C 1
ATOM 910 O O . SER A 1 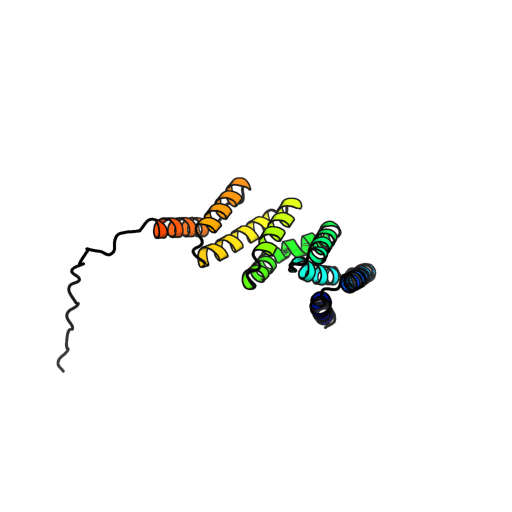113 ? 10.068 0.769 -1.742 1.00 97.81 113 SER A O 1
ATOM 912 N N . CYS A 1 114 ? 8.552 2.338 -1.220 1.00 98.31 114 CYS A N 1
ATOM 913 C CA . CYS A 1 114 ? 7.448 1.667 -1.905 1.00 98.31 114 CYS A CA 1
ATOM 914 C C . CYS A 1 114 ? 7.596 1.711 -3.428 1.00 98.31 114 CYS A C 1
ATOM 916 O O . CYS A 1 114 ? 7.370 0.686 -4.067 1.00 98.31 114 CYS A O 1
ATOM 918 N N . LEU A 1 115 ? 8.018 2.844 -3.998 1.00 98.31 115 LEU A N 1
ATOM 919 C CA . LEU A 1 115 ? 8.278 2.986 -5.434 1.00 98.31 115 LEU A CA 1
ATOM 920 C C . LEU A 1 115 ? 9.375 2.025 -5.903 1.00 98.31 115 LEU A C 1
ATOM 922 O O . LEU A 1 115 ? 9.188 1.321 -6.893 1.00 98.31 115 LEU A O 1
ATOM 926 N N . SER A 1 116 ? 10.473 1.907 -5.150 1.00 98.25 116 SER A N 1
ATOM 927 C CA . SER A 1 116 ? 11.532 0.939 -5.452 1.00 98.25 116 SER A CA 1
ATOM 928 C C . SER A 1 116 ? 11.031 -0.508 -5.413 1.00 98.25 116 SER A C 1
ATOM 930 O O . SER A 1 116 ? 11.371 -1.297 -6.295 1.00 98.25 116 SER A O 1
ATOM 932 N N . LEU A 1 117 ? 10.215 -0.881 -4.422 1.00 98.50 117 LEU A N 1
ATOM 933 C CA . LEU A 1 117 ? 9.645 -2.232 -4.345 1.00 98.50 117 LEU A CA 1
ATOM 934 C C . LEU A 1 117 ? 8.657 -2.510 -5.481 1.00 98.50 117 LEU A C 1
ATOM 936 O O . LEU A 1 117 ? 8.684 -3.596 -6.061 1.00 98.50 117 LEU A O 1
ATOM 940 N N . LEU A 1 118 ? 7.819 -1.529 -5.817 1.00 98.50 118 LEU A N 1
ATOM 941 C CA . LEU A 1 118 ? 6.873 -1.624 -6.920 1.00 98.50 118 LEU A CA 1
ATOM 942 C C . LEU A 1 118 ? 7.605 -1.760 -8.261 1.00 98.50 118 LEU A C 1
ATOM 944 O O . LEU A 1 118 ? 7.237 -2.618 -9.059 1.00 98.50 118 LEU A O 1
ATOM 948 N N . PHE A 1 119 ? 8.679 -0.996 -8.479 1.00 98.50 119 PHE A N 1
ATOM 949 C CA . PHE A 1 119 ? 9.526 -1.135 -9.663 1.00 98.50 119 PHE A CA 1
ATOM 950 C C . PHE A 1 119 ? 10.076 -2.558 -9.787 1.00 98.50 119 PHE A C 1
ATOM 952 O O . PHE A 1 119 ? 9.891 -3.195 -10.821 1.00 98.50 119 PHE A O 1
ATOM 959 N N . ASN A 1 120 ? 10.690 -3.085 -8.722 1.00 98.19 120 ASN A N 1
ATOM 960 C CA . ASN A 1 120 ? 11.255 -4.437 -8.732 1.00 98.19 120 ASN A CA 1
ATOM 961 C C . ASN A 1 120 ? 10.186 -5.487 -9.052 1.00 98.19 120 ASN A C 1
ATOM 963 O O . ASN A 1 120 ? 10.426 -6.415 -9.823 1.00 98.19 120 ASN A O 1
ATOM 967 N N . TYR A 1 121 ? 8.995 -5.329 -8.476 1.00 98.44 121 TYR A N 1
ATOM 968 C CA . TYR A 1 121 ? 7.867 -6.212 -8.737 1.00 98.44 121 TYR A CA 1
ATOM 969 C C . TYR A 1 121 ? 7.450 -6.200 -10.215 1.00 98.44 121 TYR A C 1
ATOM 971 O O . TYR A 1 121 ? 7.276 -7.268 -10.801 1.00 98.44 121 TYR A O 1
ATOM 979 N N . GLN A 1 122 ? 7.345 -5.024 -10.840 1.00 97.81 122 GLN A N 1
ATOM 980 C CA . GLN A 1 122 ? 6.979 -4.916 -12.257 1.00 97.81 122 GLN A CA 1
ATOM 981 C C . GLN A 1 122 ? 8.101 -5.369 -13.198 1.00 97.81 122 GLN A C 1
ATOM 983 O O . GLN A 1 122 ? 7.839 -6.053 -14.191 1.00 97.81 122 GLN A O 1
ATOM 988 N N . TYR A 1 123 ? 9.357 -5.096 -12.844 1.00 97.19 123 TYR A N 1
ATOM 989 C CA . TYR A 1 123 ? 10.523 -5.564 -13.590 1.00 97.19 123 TYR A CA 1
ATOM 990 C C . TYR A 1 123 ? 10.567 -7.096 -13.662 1.00 97.19 123 TYR A C 1
ATOM 992 O O . TYR A 1 123 ? 10.747 -7.666 -14.740 1.00 97.19 123 TYR A O 1
ATOM 1000 N N . MET A 1 124 ? 10.313 -7.783 -12.541 1.00 96.50 124 MET A N 1
ATOM 1001 C CA . MET A 1 124 ? 10.241 -9.250 -12.503 1.00 96.50 124 MET A CA 1
ATOM 1002 C C . MET A 1 124 ? 9.120 -9.816 -13.384 1.00 96.50 124 MET A C 1
ATOM 1004 O O . MET A 1 124 ? 9.210 -10.954 -13.841 1.00 96.50 124 MET A O 1
ATOM 1008 N N . ARG A 1 125 ? 8.082 -9.021 -13.654 1.00 95.56 125 ARG A N 1
ATOM 1009 C CA . ARG A 1 125 ? 6.976 -9.362 -14.559 1.00 95.56 125 ARG A CA 1
ATOM 1010 C C . ARG A 1 125 ? 7.233 -8.950 -16.009 1.00 95.56 125 ARG A C 1
ATOM 1012 O O . ARG A 1 125 ? 6.373 -9.188 -16.851 1.00 95.56 125 ARG A O 1
ATOM 1019 N N . LYS A 1 126 ? 8.400 -8.359 -16.296 1.00 95.75 126 LYS A N 1
ATOM 1020 C CA . LYS A 1 126 ? 8.792 -7.830 -17.609 1.00 95.75 126 LYS A CA 1
ATOM 1021 C C . LYS A 1 126 ? 7.807 -6.784 -18.156 1.00 95.75 126 LYS A C 1
ATOM 1023 O O . LYS A 1 126 ? 7.681 -6.622 -19.368 1.00 95.75 126 LYS A O 1
ATOM 1028 N N . ASP A 1 127 ? 7.131 -6.050 -17.268 1.00 95.81 127 ASP A N 1
ATOM 1029 C CA . ASP A 1 127 ? 6.188 -4.995 -17.647 1.00 95.81 127 ASP A CA 1
ATOM 1030 C C . ASP A 1 127 ? 6.923 -3.664 -17.859 1.00 95.81 127 ASP A C 1
ATOM 1032 O O . ASP A 1 127 ? 7.066 -2.845 -16.947 1.00 95.81 127 ASP A O 1
ATOM 1036 N N . LEU A 1 128 ? 7.414 -3.452 -19.086 1.00 95.12 128 LEU A N 1
ATOM 1037 C CA . LEU A 1 128 ? 8.157 -2.240 -19.442 1.00 95.12 128 LEU A CA 1
ATOM 1038 C C . LEU A 1 128 ? 7.321 -0.973 -19.253 1.00 95.12 128 LEU A C 1
ATOM 1040 O O . LEU A 1 128 ? 7.850 0.041 -18.801 1.00 95.12 128 LEU A O 1
ATOM 1044 N N . ARG A 1 129 ? 6.025 -1.022 -19.580 1.00 96.06 129 ARG A N 1
ATOM 1045 C CA . ARG A 1 129 ? 5.148 0.145 -19.473 1.00 96.06 129 ARG A CA 1
ATOM 1046 C C . ARG A 1 129 ? 4.999 0.561 -18.016 1.00 96.06 129 ARG A C 1
ATOM 1048 O O . ARG A 1 129 ? 5.181 1.734 -17.707 1.00 96.06 129 ARG A O 1
ATOM 1055 N N . ALA A 1 130 ? 4.712 -0.387 -17.127 1.00 96.50 130 ALA A N 1
ATOM 1056 C CA . ALA A 1 130 ? 4.602 -0.096 -15.704 1.00 96.50 130 ALA A CA 1
ATOM 1057 C C . ALA A 1 130 ? 5.935 0.408 -15.127 1.00 96.50 130 ALA A C 1
ATOM 1059 O O . ALA A 1 130 ? 5.945 1.392 -14.391 1.00 96.50 130 ALA A O 1
ATOM 1060 N N . CYS A 1 131 ? 7.065 -0.202 -15.503 1.00 97.44 131 CYS A N 1
ATOM 1061 C CA . CYS A 1 131 ? 8.387 0.283 -15.106 1.00 97.44 131 CYS A CA 1
ATOM 1062 C C . CYS A 1 131 ? 8.655 1.721 -15.582 1.00 97.44 131 CYS A C 1
ATOM 1064 O O . CYS A 1 131 ? 9.151 2.527 -14.798 1.00 97.44 131 CYS A O 1
ATOM 1066 N N . ALA A 1 132 ? 8.302 2.059 -16.826 1.00 96.75 132 ALA A N 1
ATOM 1067 C CA . ALA A 1 132 ? 8.503 3.3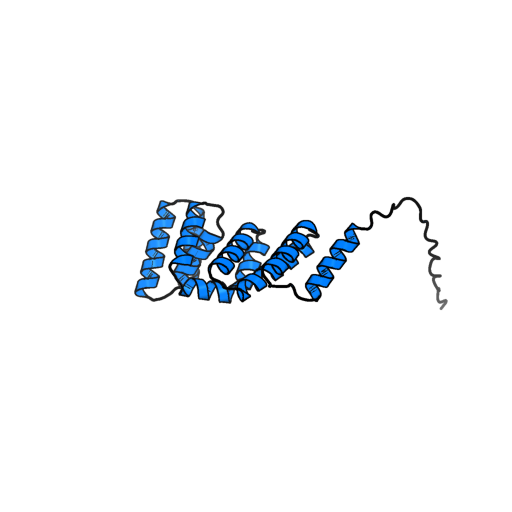95 -17.383 1.00 96.75 132 ALA A CA 1
ATOM 1068 C C . ALA A 1 132 ? 7.678 4.462 -16.649 1.00 96.75 132 ALA A C 1
ATOM 1070 O O . ALA A 1 132 ? 8.208 5.523 -16.320 1.00 96.75 132 ALA A O 1
ATOM 1071 N N . GLU A 1 133 ? 6.412 4.169 -16.334 1.00 97.19 133 GLU A N 1
ATOM 1072 C CA . GLU A 1 133 ? 5.576 5.079 -15.542 1.00 97.19 133 GLU A CA 1
ATOM 1073 C C . GLU A 1 133 ? 6.145 5.278 -14.131 1.00 97.19 133 GLU A C 1
ATOM 1075 O O . GLU A 1 133 ? 6.213 6.408 -13.656 1.00 97.19 133 GLU A O 1
ATOM 1080 N N . ILE A 1 134 ? 6.643 4.218 -13.481 1.00 97.56 134 ILE A N 1
ATOM 1081 C CA . ILE A 1 134 ? 7.266 4.335 -12.152 1.00 97.56 134 ILE A CA 1
ATOM 1082 C C . ILE A 1 134 ? 8.532 5.198 -12.210 1.00 97.56 134 ILE A C 1
ATOM 1084 O O . ILE A 1 134 ? 8.697 6.083 -11.374 1.00 97.56 134 ILE A O 1
ATOM 1088 N N . VAL A 1 135 ? 9.411 4.984 -13.197 1.00 96.88 135 VAL A N 1
ATOM 1089 C CA . VAL A 1 135 ? 10.626 5.799 -13.395 1.00 96.88 135 VAL A CA 1
ATOM 1090 C C . VAL A 1 135 ? 10.261 7.268 -13.614 1.00 96.88 135 VAL A C 1
ATOM 1092 O O . VAL A 1 135 ? 10.864 8.154 -13.005 1.00 96.88 135 VAL A O 1
ATOM 1095 N N . LYS A 1 136 ? 9.242 7.533 -14.438 1.00 96.62 136 LYS A N 1
ATOM 1096 C CA . LYS A 1 136 ? 8.728 8.882 -14.672 1.00 96.62 136 LYS A CA 1
ATOM 1097 C C . LYS A 1 136 ? 8.213 9.516 -13.378 1.00 96.62 136 LYS A C 1
ATOM 1099 O O . LYS A 1 136 ? 8.652 10.613 -13.043 1.00 96.62 136 LYS A O 1
ATOM 1104 N N . SER A 1 137 ? 7.366 8.822 -12.615 1.00 96.31 137 SER A N 1
ATOM 1105 C CA . SER A 1 137 ? 6.875 9.314 -11.321 1.00 96.31 137 SER A CA 1
ATOM 1106 C C . SER A 1 137 ? 8.012 9.566 -10.328 1.00 96.31 137 SER A C 1
ATOM 1108 O O . SER A 1 137 ? 8.017 10.590 -9.655 1.00 96.31 137 SER A O 1
ATOM 1110 N N . CYS A 1 138 ? 9.011 8.682 -10.259 1.00 96.81 138 CYS A N 1
ATOM 1111 C CA . CYS A 1 138 ? 10.216 8.886 -9.451 1.00 96.81 138 CYS A CA 1
ATOM 1112 C C . CYS A 1 138 ? 10.967 10.167 -9.842 1.00 96.81 138 CYS A C 1
ATOM 1114 O O . CYS A 1 138 ? 11.440 10.885 -8.963 1.00 96.81 138 CYS A O 1
ATOM 1116 N N . SER A 1 139 ? 11.060 10.471 -11.140 1.00 95.38 139 SER A N 1
ATOM 1117 C CA . SER A 1 139 ? 11.677 11.706 -11.630 1.00 95.38 139 SER A CA 1
ATOM 1118 C C . SER A 1 139 ? 10.852 12.945 -11.274 1.00 95.38 139 SER A C 1
ATOM 1120 O O . SER A 1 139 ? 11.415 13.922 -10.794 1.00 95.38 139 SER A O 1
ATOM 1122 N N . GLU A 1 140 ? 9.533 12.912 -11.485 1.00 96.31 140 GLU A N 1
ATOM 1123 C CA . GLU A 1 140 ? 8.620 14.025 -11.175 1.00 96.31 140 GLU A CA 1
ATOM 1124 C C . GLU A 1 140 ? 8.560 14.323 -9.672 1.00 96.31 140 GLU A C 1
ATOM 1126 O O . GLU A 1 140 ? 8.450 15.476 -9.262 1.00 96.31 140 GLU A O 1
ATOM 1131 N N . LEU A 1 141 ? 8.658 13.282 -8.845 1.00 95.25 141 LEU A N 1
ATOM 1132 C CA . LEU A 1 141 ? 8.635 13.394 -7.392 1.00 95.25 141 LEU A CA 1
ATOM 1133 C C . LEU A 1 141 ? 10.007 13.694 -6.786 1.00 95.25 141 LEU A C 1
ATOM 1135 O O . LEU A 1 141 ? 10.069 13.836 -5.567 1.00 95.25 141 LEU A O 1
ATOM 1139 N N . GLU A 1 142 ? 11.086 13.774 -7.571 1.00 96.06 142 GLU A N 1
ATOM 1140 C CA . GLU A 1 142 ? 12.469 13.910 -7.082 1.00 96.06 142 GLU A CA 1
ATOM 1141 C C . GLU A 1 142 ? 12.854 12.796 -6.082 1.00 96.06 142 GLU A C 1
ATOM 1143 O O . GLU A 1 142 ? 13.427 13.033 -5.014 1.00 96.06 142 GLU A O 1
ATOM 1148 N N . MET A 1 143 ? 12.480 11.556 -6.404 1.00 95.56 143 MET A N 1
ATOM 1149 C CA . MET A 1 143 ? 12.796 10.336 -5.650 1.00 95.56 143 MET A CA 1
ATOM 1150 C C . MET A 1 143 ? 13.366 9.275 -6.605 1.00 95.56 143 MET A C 1
ATOM 1152 O O . MET A 1 143 ? 12.694 8.273 -6.873 1.00 95.56 143 MET A O 1
ATOM 1156 N N . PRO A 1 144 ? 14.567 9.498 -7.171 1.00 92.88 144 PRO A N 1
ATOM 1157 C CA . PRO A 1 144 ? 15.113 8.626 -8.200 1.00 92.88 144 PRO A CA 1
ATOM 1158 C C . PRO A 1 144 ? 15.364 7.213 -7.669 1.00 92.88 144 PRO A C 1
ATOM 1160 O O . PRO A 1 144 ? 15.726 7.013 -6.507 1.00 92.88 144 PRO A O 1
ATOM 1163 N N . LEU A 1 145 ? 15.195 6.231 -8.553 1.00 94.56 145 LEU A N 1
ATOM 1164 C CA . LEU A 1 145 ? 15.602 4.856 -8.294 1.00 94.56 145 LEU A CA 1
ATOM 1165 C C . LEU A 1 145 ? 17.131 4.759 -8.203 1.00 94.56 145 LEU A C 1
ATOM 1167 O O . LEU A 1 145 ? 17.860 5.615 -8.715 1.00 94.56 145 LEU A O 1
ATOM 1171 N N . ASN A 1 146 ? 17.623 3.699 -7.562 1.00 94.94 146 ASN A N 1
ATOM 1172 C CA . ASN A 1 146 ? 19.062 3.465 -7.460 1.00 94.94 146 ASN A CA 1
ATOM 1173 C C . ASN A 1 146 ? 19.673 3.021 -8.806 1.00 94.94 146 ASN A C 1
ATOM 1175 O O . ASN A 1 146 ? 18.963 2.638 -9.735 1.00 94.94 146 ASN A O 1
ATOM 1179 N N . GLU A 1 147 ? 21.005 3.059 -8.902 1.00 95.25 147 GLU A N 1
ATOM 1180 C CA . GLU A 1 147 ? 21.749 2.718 -10.126 1.00 95.25 147 GLU A CA 1
ATOM 1181 C C . GLU A 1 147 ? 21.388 1.329 -10.667 1.00 95.25 147 GLU A C 1
ATOM 1183 O O . GLU A 1 147 ? 21.073 1.199 -11.846 1.00 95.25 147 GLU A O 1
ATOM 1188 N N . LEU A 1 148 ? 21.307 0.322 -9.792 1.00 96.31 148 LEU A N 1
ATOM 1189 C CA . LEU A 1 148 ? 20.931 -1.043 -10.169 1.00 96.31 148 LEU A CA 1
ATOM 1190 C C . LEU A 1 148 ? 19.542 -1.104 -10.824 1.00 96.31 148 LEU A C 1
ATOM 1192 O O . LEU A 1 148 ? 19.343 -1.810 -11.809 1.00 96.31 148 LEU A O 1
ATOM 1196 N N . GLN A 1 149 ? 18.567 -0.376 -10.286 1.00 96.56 149 GLN A N 1
ATOM 1197 C CA . GLN A 1 149 ? 17.213 -0.326 -10.836 1.00 96.56 149 GLN A CA 1
ATOM 1198 C C . GLN A 1 149 ? 17.166 0.425 -12.171 1.00 96.56 149 GLN A C 1
ATOM 1200 O O . GLN A 1 149 ? 16.426 0.032 -13.072 1.00 96.56 149 GLN A O 1
ATOM 1205 N N . ASN A 1 150 ? 17.993 1.458 -12.339 1.00 94.69 150 ASN A N 1
ATOM 1206 C CA . ASN A 1 150 ? 18.130 2.144 -13.623 1.00 94.69 150 ASN A CA 1
ATOM 1207 C C . ASN A 1 150 ? 18.755 1.221 -14.684 1.00 94.69 150 ASN A C 1
ATOM 1209 O O . ASN A 1 150 ? 18.257 1.156 -15.806 1.00 94.69 150 ASN A O 1
ATOM 1213 N N . GLU A 1 151 ? 19.780 0.441 -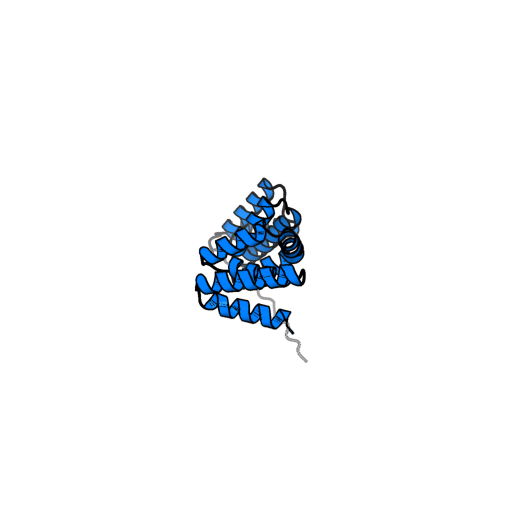14.330 1.00 95.94 151 GLU A N 1
ATOM 1214 C CA . GLU A 1 151 ? 20.356 -0.584 -15.213 1.00 95.94 151 GLU A CA 1
ATOM 1215 C C . GLU A 1 151 ? 19.332 -1.668 -15.585 1.00 95.94 151 GLU A C 1
ATOM 1217 O O . GLU A 1 151 ? 19.235 -2.063 -16.748 1.00 95.94 151 GLU A O 1
ATOM 1222 N N . GLN A 1 152 ? 18.521 -2.118 -14.621 1.00 95.75 152 GLN A N 1
ATOM 1223 C CA . GLN A 1 152 ? 17.415 -3.055 -14.856 1.00 95.75 152 GLN A CA 1
ATOM 1224 C C . GLN A 1 152 ? 16.363 -2.485 -15.814 1.00 95.75 152 GLN A C 1
ATOM 1226 O O . GLN A 1 152 ? 15.842 -3.203 -16.665 1.00 95.75 152 GLN A O 1
ATOM 1231 N N . PHE A 1 153 ? 16.041 -1.197 -15.699 1.00 95.88 153 PHE A N 1
ATOM 1232 C CA . PHE A 1 153 ? 15.110 -0.554 -16.619 1.00 95.88 153 PHE A CA 1
ATOM 1233 C C . PHE A 1 153 ? 15.667 -0.509 -18.048 1.00 95.88 153 PHE A C 1
ATOM 1235 O O . PHE A 1 153 ? 14.961 -0.856 -18.995 1.00 95.88 153 PHE A O 1
ATOM 1242 N N . LEU A 1 154 ? 16.942 -0.137 -18.201 1.00 94.06 154 LEU A N 1
ATOM 1243 C CA . LEU A 1 154 ? 17.607 -0.081 -19.504 1.00 94.06 154 LEU A CA 1
ATOM 1244 C C . LEU A 1 154 ? 17.694 -1.457 -20.167 1.00 94.06 154 LEU A C 1
ATOM 1246 O O . LEU A 1 154 ? 17.410 -1.569 -21.356 1.00 94.06 154 LEU A O 1
ATOM 1250 N N . SER A 1 155 ? 18.036 -2.508 -19.417 1.00 93.19 155 SER A N 1
ATOM 1251 C CA . SER A 1 155 ? 18.085 -3.866 -19.972 1.00 93.19 155 SER A CA 1
ATOM 1252 C C . SER A 1 155 ? 16.713 -4.332 -20.458 1.00 93.19 155 SER A C 1
ATOM 1254 O O . SER A 1 155 ? 16.602 -4.856 -21.562 1.00 93.19 155 SER A O 1
ATOM 1256 N N . LEU A 1 156 ? 15.648 -4.051 -19.698 1.00 92.88 156 LEU A N 1
ATOM 1257 C CA . LEU A 1 156 ? 14.280 -4.373 -20.104 1.00 92.88 156 LEU A CA 1
ATOM 1258 C C . LEU A 1 156 ? 13.855 -3.632 -21.380 1.00 92.88 156 LEU A C 1
ATOM 1260 O O . LEU A 1 156 ? 13.139 -4.193 -22.206 1.00 92.88 156 LEU A O 1
ATOM 1264 N N . PHE A 1 157 ? 14.276 -2.376 -21.532 1.00 88.38 157 PHE A N 1
ATOM 1265 C CA . PHE A 1 157 ? 13.996 -1.572 -22.720 1.00 88.38 157 PHE A CA 1
ATOM 1266 C C . PHE A 1 157 ? 14.716 -2.119 -23.962 1.00 88.38 157 PHE A C 1
ATOM 1268 O O . PHE A 1 157 ? 14.107 -2.238 -25.025 1.00 88.38 157 PHE A O 1
ATOM 1275 N N . LEU A 1 158 ? 15.990 -2.496 -23.817 1.00 89.75 158 LEU A N 1
ATOM 1276 C CA . LEU A 1 158 ? 16.800 -3.051 -24.903 1.00 89.75 158 LEU A CA 1
ATOM 1277 C C . LEU A 1 158 ? 16.298 -4.434 -25.349 1.00 89.75 158 LEU A C 1
ATOM 1279 O O . LEU A 1 158 ? 16.156 -4.657 -26.549 1.00 89.75 158 LEU A O 1
ATOM 1283 N N . ASP A 1 159 ? 15.924 -5.308 -24.410 1.00 82.38 159 ASP A N 1
ATOM 1284 C CA . ASP A 1 159 ? 15.379 -6.645 -24.703 1.00 82.38 159 ASP A CA 1
ATOM 1285 C C . ASP A 1 159 ? 14.093 -6.598 -25.561 1.00 82.38 159 ASP A C 1
ATOM 1287 O O . ASP A 1 159 ? 13.796 -7.543 -26.288 1.00 82.38 159 ASP A O 1
ATOM 1291 N N . GLN A 1 160 ? 13.304 -5.515 -25.492 1.00 68.38 160 GLN A N 1
ATOM 1292 C CA . GLN A 1 160 ? 12.101 -5.343 -26.324 1.00 68.38 160 GLN A CA 1
ATOM 1293 C C . GLN A 1 160 ? 12.388 -4.735 -27.701 1.00 68.38 160 GLN A C 1
ATOM 1295 O O . GLN A 1 160 ? 11.560 -4.845 -28.606 1.00 68.38 160 GLN A O 1
ATOM 1300 N N . SER A 1 161 ? 13.541 -4.086 -27.863 1.00 60.59 161 SER A N 1
ATOM 1301 C CA . SER A 1 161 ? 13.942 -3.449 -29.120 1.00 60.59 161 SER A CA 1
ATOM 1302 C C . SER A 1 161 ? 14.522 -4.419 -30.155 1.00 60.59 161 SER A C 1
ATOM 1304 O O . SER A 1 161 ? 14.742 -4.006 -31.291 1.00 60.59 161 SER A O 1
ATOM 1306 N N . ASP A 1 162 ? 14.669 -5.703 -29.803 1.00 48.25 162 ASP A N 1
ATOM 1307 C CA . ASP A 1 162 ? 15.052 -6.787 -30.712 1.00 48.25 162 ASP A CA 1
ATOM 1308 C C . ASP A 1 162 ? 13.839 -7.616 -31.200 1.00 48.25 162 ASP A C 1
ATOM 1310 O O . ASP A 1 162 ? 13.629 -8.747 -30.756 1.00 48.25 162 ASP A O 1
ATOM 1314 N N . PRO A 1 163 ? 13.056 -7.164 -32.197 1.00 50.12 163 PRO A N 1
ATOM 1315 C CA . PRO A 1 163 ? 12.415 -8.069 -33.132 1.00 50.12 163 PRO A CA 1
ATOM 1316 C C . PRO A 1 163 ? 13.394 -8.312 -34.288 1.00 50.12 163 PRO A C 1
ATOM 1318 O O . PRO A 1 163 ? 13.156 -7.886 -35.415 1.00 50.12 163 PRO A O 1
ATOM 1321 N N . VAL A 1 164 ? 14.536 -8.957 -34.026 1.00 46.88 164 VAL A N 1
ATOM 1322 C CA . VAL A 1 164 ? 15.377 -9.444 -35.125 1.00 46.88 164 VAL A CA 1
ATOM 1323 C C . VAL A 1 164 ? 14.783 -10.761 -35.603 1.00 46.88 164 VAL A C 1
ATOM 1325 O O . VAL A 1 164 ? 14.855 -11.786 -34.921 1.00 46.88 164 VAL A O 1
ATOM 1328 N N . ASP A 1 165 ? 14.167 -10.691 -36.780 1.00 42.97 165 ASP A N 1
ATOM 1329 C CA . ASP A 1 165 ? 13.742 -11.801 -37.621 1.00 42.97 165 ASP A CA 1
ATOM 1330 C C . ASP A 1 165 ? 14.589 -13.061 -37.404 1.00 42.97 165 ASP A C 1
ATOM 1332 O O . ASP A 1 165 ? 15.691 -13.221 -37.932 1.00 42.97 165 ASP A O 1
ATOM 1336 N N . SER A 1 166 ? 14.030 -14.033 -36.687 1.00 42.47 166 SER A N 1
ATOM 1337 C CA . SER A 1 166 ? 14.551 -15.402 -36.665 1.00 42.47 166 SER A CA 1
ATOM 1338 C C . SER A 1 166 ? 14.109 -16.169 -37.916 1.00 42.47 166 SER A C 1
ATOM 1340 O O . SER A 1 166 ? 13.690 -17.322 -37.850 1.00 42.47 166 SER A O 1
ATOM 1342 N N . SER A 1 167 ? 14.222 -15.535 -39.083 1.00 42.62 167 SER A N 1
ATOM 1343 C CA . SER A 1 167 ? 14.256 -16.195 -40.382 1.00 42.62 167 SER A CA 1
ATOM 1344 C C . SER A 1 167 ? 15.519 -15.749 -41.110 1.00 42.62 167 SER A C 1
ATOM 1346 O O . SER A 1 167 ? 15.515 -14.781 -41.862 1.00 42.62 167 SER A O 1
ATOM 1348 N N . GLY A 1 168 ? 16.609 -16.483 -40.888 1.00 44.94 168 GLY A N 1
ATOM 1349 C CA . GLY A 1 168 ? 17.784 -16.404 -41.753 1.00 44.94 168 GLY A CA 1
ATOM 1350 C C . GLY A 1 168 ? 19.051 -15.852 -41.114 1.00 44.94 168 GLY A C 1
ATOM 1351 O O . GLY A 1 168 ? 19.641 -14.921 -41.639 1.00 44.94 168 GLY A O 1
ATOM 1352 N N . MET A 1 169 ? 19.575 -16.518 -40.087 1.00 37.38 169 MET A N 1
ATOM 1353 C CA . MET A 1 169 ? 21.028 -16.589 -39.920 1.00 37.38 169 MET A CA 1
ATOM 1354 C C . MET A 1 169 ? 21.416 -17.969 -39.395 1.00 37.38 169 MET A C 1
ATOM 1356 O O . MET A 1 169 ? 21.436 -18.245 -38.199 1.00 37.38 169 MET A O 1
ATOM 1360 N N . ALA A 1 170 ? 21.718 -18.864 -40.336 1.00 38.78 170 ALA A N 1
ATOM 1361 C CA . ALA A 1 170 ? 22.429 -20.102 -40.066 1.00 38.78 170 ALA A CA 1
ATOM 1362 C C . ALA A 1 170 ? 23.820 -19.757 -39.513 1.00 38.78 170 ALA A C 1
ATOM 1364 O O . ALA A 1 170 ? 24.782 -19.565 -40.259 1.00 38.78 170 ALA A O 1
ATOM 1365 N N . SER A 1 171 ? 23.919 -19.654 -38.190 1.00 39.12 171 SER A N 1
ATOM 1366 C CA . SER A 1 171 ? 25.197 -19.529 -37.508 1.00 39.12 171 SER A CA 1
ATOM 1367 C C . SER A 1 171 ? 25.940 -20.861 -37.619 1.00 39.12 171 SER A C 1
ATOM 1369 O O . SER A 1 171 ? 25.527 -21.887 -37.075 1.00 39.12 171 SER A O 1
ATOM 1371 N N . LYS A 1 172 ? 27.037 -20.858 -38.385 1.00 47.62 172 LYS A N 1
ATOM 1372 C CA . LYS A 1 172 ? 28.013 -21.951 -38.452 1.00 47.62 172 LYS A CA 1
ATOM 1373 C C . LYS A 1 172 ? 28.710 -22.086 -37.095 1.00 47.62 172 LYS A C 1
ATOM 1375 O O . LYS A 1 172 ? 29.835 -21.622 -36.925 1.00 47.62 172 LYS A O 1
ATOM 1380 N N . TYR A 1 173 ? 28.092 -22.787 -36.153 1.00 39.84 173 TYR A N 1
ATOM 1381 C CA . TYR A 1 173 ? 28.807 -23.319 -34.998 1.00 39.84 173 TYR A CA 1
ATOM 1382 C C . TYR A 1 173 ? 29.461 -24.646 -35.391 1.00 39.84 173 TYR A C 1
ATOM 1384 O O . TYR A 1 173 ? 28.802 -25.668 -35.576 1.00 39.84 173 TYR A O 1
ATOM 1392 N N . LYS A 1 174 ? 30.789 -24.626 -35.557 1.00 46.41 174 LYS A N 1
ATOM 1393 C CA . LYS A 1 174 ? 31.603 -25.847 -35.595 1.00 46.41 174 LYS A CA 1
ATOM 1394 C C . LYS A 1 174 ? 31.428 -26.571 -34.257 1.00 46.41 174 LYS A C 1
ATOM 1396 O O . LYS A 1 174 ? 31.735 -26.004 -33.213 1.00 46.41 174 LYS A O 1
ATOM 1401 N N . ALA A 1 175 ? 30.957 -27.813 -34.307 1.00 46.25 175 ALA A N 1
ATOM 1402 C CA . ALA A 1 175 ? 30.843 -28.680 -33.141 1.00 46.25 175 ALA A CA 1
ATOM 1403 C C . ALA A 1 175 ? 32.214 -28.882 -32.454 1.00 46.25 175 ALA A C 1
ATOM 1405 O O . ALA A 1 175 ? 33.229 -29.025 -33.152 1.00 46.25 175 ALA A O 1
ATOM 1406 N N . PRO A 1 176 ? 32.272 -28.931 -31.112 1.00 43.88 176 PRO A N 1
ATOM 1407 C CA . PRO A 1 176 ? 33.493 -29.279 -30.401 1.00 43.88 176 PRO A CA 1
ATOM 1408 C C . PRO A 1 176 ? 33.823 -30.757 -30.652 1.00 43.88 176 PRO A C 1
ATOM 1410 O O . PRO A 1 176 ? 32.995 -31.643 -30.444 1.00 43.88 176 PRO A O 1
ATOM 1413 N N . LYS A 1 177 ? 35.041 -31.031 -31.134 1.00 48.69 177 LYS A N 1
ATOM 1414 C CA . LYS A 1 177 ? 35.536 -32.398 -31.334 1.00 48.69 177 LYS A CA 1
ATOM 1415 C C . LYS A 1 177 ? 35.653 -33.092 -29.976 1.00 48.69 177 LYS A C 1
ATOM 1417 O O . LYS A 1 177 ? 36.417 -32.650 -29.122 1.00 48.69 177 LYS A O 1
ATOM 1422 N N . SER A 1 178 ? 34.928 -34.192 -29.802 1.00 43.06 178 SER A N 1
ATOM 1423 C CA . SER A 1 178 ? 35.098 -35.109 -28.678 1.00 43.06 178 SER A CA 1
ATOM 1424 C C . SER A 1 178 ? 36.484 -35.755 -28.744 1.00 43.06 178 SER A C 1
ATOM 1426 O O . SER A 1 178 ? 36.783 -36.479 -29.697 1.00 43.06 178 SER A O 1
ATOM 1428 N N . PHE A 1 179 ? 37.324 -35.529 -27.738 1.00 53.00 179 PHE A N 1
ATOM 1429 C CA . PHE A 1 179 ? 38.523 -36.335 -27.537 1.00 53.00 179 PHE A CA 1
ATOM 1430 C C . PHE A 1 179 ? 38.126 -37.617 -26.799 1.00 53.00 179 PHE A C 1
ATOM 1432 O O . PHE A 1 179 ? 37.707 -37.571 -25.646 1.00 53.00 179 PHE A O 1
ATOM 1439 N N . GLN A 1 180 ? 38.235 -38.762 -27.475 1.00 48.53 180 GLN A N 1
ATOM 1440 C CA . GLN A 1 180 ? 38.209 -40.067 -26.819 1.00 48.53 180 GLN A CA 1
ATOM 1441 C C . GLN A 1 180 ? 39.624 -40.384 -26.330 1.00 48.53 180 GLN A C 1
ATOM 1443 O O . GLN A 1 180 ? 40.546 -40.501 -27.138 1.00 48.53 180 GLN A O 1
ATOM 1448 N N . TYR A 1 181 ? 39.793 -40.533 -25.018 1.00 45.78 181 TYR A N 1
ATOM 1449 C CA . TYR A 1 181 ? 40.989 -41.154 -24.459 1.00 45.78 181 TYR A CA 1
ATOM 1450 C C . TYR A 1 181 ? 40.914 -42.664 -24.707 1.00 45.78 181 TYR A C 1
ATOM 1452 O O . TYR A 1 181 ? 39.940 -43.311 -24.324 1.00 45.78 181 TYR A O 1
ATOM 1460 N N . LYS A 1 182 ? 41.936 -43.217 -25.366 1.00 42.91 182 LYS A N 1
ATOM 1461 C CA . LYS A 1 182 ? 42.183 -44.661 -25.375 1.00 42.91 182 LYS A CA 1
ATOM 1462 C C . LYS A 1 182 ? 42.984 -44.999 -24.117 1.00 42.91 182 LYS A C 1
ATOM 1464 O O . LYS A 1 182 ? 44.002 -44.353 -23.875 1.00 42.91 182 LYS A O 1
ATOM 1469 N N . PHE A 1 183 ? 42.467 -45.946 -23.337 1.00 44.91 183 PHE A N 1
ATOM 1470 C CA . PHE A 1 183 ? 43.197 -46.625 -22.268 1.00 44.91 183 PHE A CA 1
ATOM 1471 C C . PHE A 1 183 ? 44.334 -47.468 -22.848 1.00 44.91 183 PHE A C 1
ATOM 1473 O O . PHE A 1 183 ? 44.144 -47.997 -23.971 1.00 44.91 183 PHE A O 1
#

Foldseek 3Di:
DVLVVLLVCLQVQVVVVDLVSLVVLCVVLVVCCVVPVDCSSLLSLLLNLLLDPDPSSVVVNVVSCVVDPVSVVVCLVCLLVSLVVCVVVVNVVSLVVSLVSCVVVVSLVSNLSSLQVQLVSCLVVLNLVSNVVSQVVCVVVVSHDDPVSVVSSVVSVVVVVDPPDPPDDPPPDDDDDDDDDDD

Radius of gyration: 24.16 Å; chains: 1; bounding box: 66×61×70 Å

Sequence (183 aa):
MARTAFRTISEETLAQKSEAVLVSLLEVARAIHREHKDIFVVACVWKQCFASDWFCDQKSASELFEHYKELQELVERRASSLCSSFLARNNVDAVHRLIEAFLQHQQRSACSSCLSLLFNYQYMRKDLRACAEIVKSCSELEMPLNELQNEQFLSLFLDQSDPVDSSGMASKYKAPKSFQYKF